Protein AF-A0AAX3BG93-F1 (afdb_monomer_lite)

Foldseek 3Di:
DDDDPQPLVVVLVVLVVVLVVLVVVCVVDPPSPSVLQVLCVLVNVLSVQVSPDPDLVSCLVCQLVNQLSVLSSVVSNVCSVVDPVCCVQQVLSNLVSNLRSLVRSCVSPVDVVSVVSSVVSVLVSVCSNDPPCDPVNSVVVVVVVVVVVVVCPVPDPDPPDDD

Radius of gyration: 22.27 Å; chains: 1; bounding box: 67×52×54 Å

Secondary structure (DSSP, 8-state):
--PPPPHHHHHHHHHHHHHHHHHHHHHHSTT--GGGGGGGGGHHHHHHHHHT--SHHHHHHHHHHHHHHHHHHHHHHHHHHH-GGGHHHHTTHHHHHHHHHHHHHHHHH--HHHHHHHHHHHHHHHHHHSTT--HHHHHHHHHHHHHHHHHHHHHS-------

pLDDT: mean 87.23, std 11.0, range [46.44, 98.19]

Sequence (163 aa):
MQTKPPFSVIVTGILLIGIGLAFLLETFIPGLKAFSLWPLFLLIPVILMLSEVKSRKDLSSKIFGITYLLYLVVFFIVLNTLGWHHMSTLWPHFILAASVGLFAEFVVTLEVSKLWEMATAVVIAAYFLVPGLSFRVLAGVLLIFWGIWLLIKTFLPSKKKNN

Structure (mmCIF, N/CA/C/O backbone):
data_AF-A0AAX3BG93-F1
#
_entry.id   AF-A0AAX3BG93-F1
#
loop_
_atom_site.group_PDB
_atom_site.id
_atom_site.type_symbol
_atom_site.label_atom_id
_atom_site.label_alt_id
_atom_site.label_comp_id
_atom_site.label_asym_id
_atom_site.label_entity_id
_atom_site.label_seq_id
_atom_site.pdbx_PDB_ins_code
_atom_site.Cartn_x
_atom_site.Cartn_y
_atom_site.Cartn_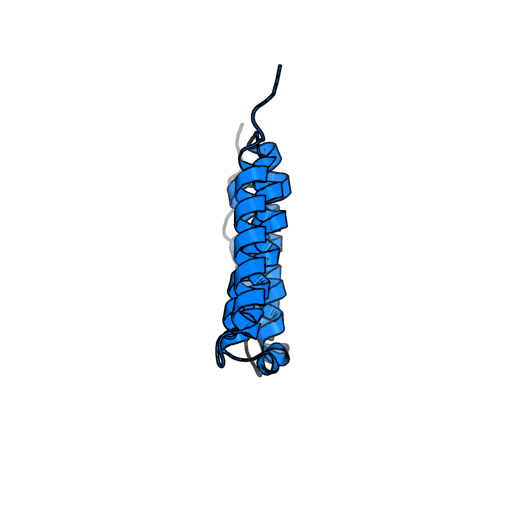z
_atom_site.occupancy
_atom_site.B_iso_or_equiv
_atom_site.auth_seq_id
_atom_site.auth_comp_id
_atom_site.auth_asym_id
_atom_site.auth_atom_id
_atom_site.pdbx_PDB_model_num
ATOM 1 N N . MET A 1 1 ? 5.363 26.506 31.863 1.00 49.06 1 MET A N 1
ATOM 2 C CA . MET A 1 1 ? 5.528 25.036 31.810 1.00 49.06 1 MET A CA 1
ATOM 3 C C . MET A 1 1 ? 5.881 24.651 30.382 1.00 49.06 1 MET A C 1
ATOM 5 O O . MET A 1 1 ? 5.035 24.808 29.514 1.00 49.06 1 MET A O 1
ATOM 9 N N . GLN A 1 2 ? 7.123 24.238 30.112 1.00 49.09 2 GLN A N 1
ATOM 10 C CA . GLN A 1 2 ? 7.502 23.706 28.798 1.00 49.09 2 GLN A CA 1
ATOM 11 C C . GLN A 1 2 ? 6.966 22.277 28.683 1.00 49.09 2 GLN A C 1
ATOM 13 O O . GLN A 1 2 ? 7.401 21.383 29.407 1.00 49.09 2 GLN A O 1
ATOM 18 N N . THR A 1 3 ? 5.984 22.068 27.813 1.00 69.12 3 THR A N 1
ATOM 19 C CA . THR A 1 3 ? 5.510 20.730 27.466 1.00 69.12 3 THR A CA 1
ATOM 20 C C . THR A 1 3 ? 6.556 20.069 26.570 1.00 69.12 3 THR A C 1
ATOM 22 O O . THR A 1 3 ? 7.037 20.670 25.610 1.00 69.12 3 THR A O 1
ATOM 25 N N . LYS A 1 4 ? 6.966 18.838 26.905 1.00 71.88 4 LYS A N 1
ATOM 26 C CA . LYS A 1 4 ? 7.877 18.065 26.049 1.00 71.88 4 LYS A CA 1
ATOM 27 C C . LYS A 1 4 ? 7.232 17.897 24.664 1.00 71.88 4 LYS A C 1
ATOM 29 O O . LYS A 1 4 ? 6.027 17.637 24.610 1.00 71.88 4 LYS A O 1
ATOM 34 N N . PRO A 1 5 ? 7.995 18.039 23.565 1.00 74.81 5 PRO A N 1
ATOM 35 C CA . PRO A 1 5 ? 7.446 17.864 22.229 1.00 74.81 5 PRO A CA 1
ATOM 36 C C . PRO A 1 5 ? 6.868 16.447 22.078 1.00 74.81 5 PRO A C 1
ATOM 38 O O . PRO A 1 5 ? 7.439 15.493 22.619 1.00 74.81 5 PRO A O 1
ATOM 41 N N . PRO A 1 6 ? 5.734 16.289 21.375 1.00 82.62 6 PRO A N 1
ATOM 42 C CA . PRO A 1 6 ? 5.115 14.985 21.186 1.00 82.62 6 PRO A CA 1
ATOM 43 C C . PRO A 1 6 ? 6.057 14.051 20.416 1.00 82.62 6 PRO A C 1
ATOM 45 O O . PRO A 1 6 ? 6.741 14.464 19.479 1.00 82.62 6 PRO A O 1
ATOM 48 N N . PHE A 1 7 ? 6.073 12.772 20.803 1.00 84.19 7 PHE A N 1
ATOM 49 C CA . PHE A 1 7 ? 6.968 11.755 20.237 1.00 84.19 7 PHE A CA 1
ATOM 50 C C . PHE A 1 7 ? 6.889 11.674 18.703 1.00 84.19 7 PHE A C 1
ATOM 52 O O . PHE A 1 7 ? 7.915 11.538 18.044 1.00 84.19 7 PHE A O 1
ATOM 59 N N . SER A 1 8 ? 5.702 11.846 18.117 1.00 80.50 8 SER A N 1
ATOM 60 C CA . SER A 1 8 ? 5.516 11.839 16.662 1.00 80.50 8 SER A CA 1
ATOM 61 C C . SER A 1 8 ? 6.234 12.974 15.940 1.00 80.50 8 SER A C 1
ATOM 63 O O . SER A 1 8 ? 6.726 12.761 14.836 1.00 80.50 8 SER A O 1
ATOM 65 N N . VAL A 1 9 ? 6.359 14.150 16.559 1.00 86.62 9 VAL A N 1
ATOM 66 C CA . VAL A 1 9 ? 7.117 15.277 15.995 1.00 86.62 9 VAL A CA 1
ATOM 67 C C . VAL A 1 9 ? 8.608 14.966 15.999 1.00 86.62 9 VAL A C 1
ATOM 69 O O . VAL A 1 9 ? 9.285 15.247 15.016 1.00 86.62 9 VAL A O 1
ATOM 72 N N . ILE A 1 10 ? 9.109 14.319 17.056 1.00 87.12 10 ILE A N 1
ATOM 73 C CA . ILE A 1 10 ? 10.506 13.872 17.123 1.00 87.12 10 ILE A CA 1
ATOM 74 C C . ILE A 1 10 ? 10.775 12.829 16.032 1.00 87.12 10 ILE A C 1
ATOM 76 O O . ILE A 1 10 ? 11.716 12.989 15.261 1.00 87.12 10 ILE A O 1
ATOM 80 N N . VAL A 1 11 ? 9.928 11.799 15.922 1.00 87.00 11 VAL A N 1
ATOM 81 C CA . VAL A 1 11 ? 10.070 10.749 14.900 1.00 87.00 11 VAL A CA 1
ATOM 82 C C . VAL A 1 11 ? 10.000 11.344 13.496 1.00 87.00 11 VAL A C 1
ATOM 84 O O . VAL A 1 11 ? 10.877 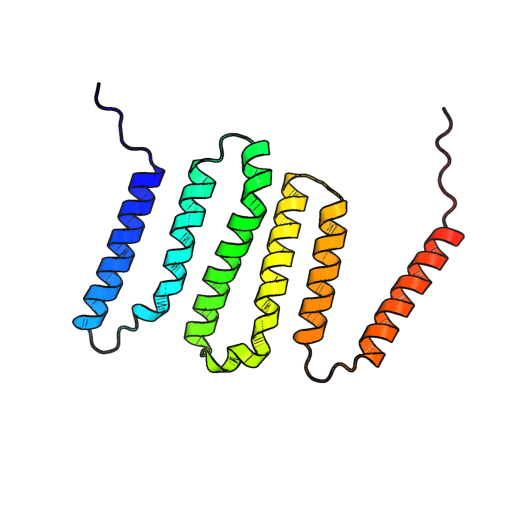11.071 12.685 1.00 87.00 11 VAL A O 1
ATOM 87 N N . THR A 1 12 ? 9.012 12.198 13.220 1.00 83.88 12 THR A N 1
ATOM 88 C CA . THR A 1 12 ? 8.864 12.864 11.916 1.00 83.88 12 THR A CA 1
ATOM 89 C C . THR A 1 12 ? 10.074 13.740 11.603 1.00 83.88 12 THR A C 1
ATOM 91 O O . THR A 1 12 ? 10.587 13.692 10.490 1.00 83.88 12 THR A O 1
ATOM 94 N N . GLY A 1 13 ? 10.574 14.495 12.587 1.00 86.25 13 GLY A N 1
ATOM 95 C CA . GLY A 1 13 ? 11.771 15.321 12.446 1.00 86.25 13 GLY A CA 1
ATOM 96 C C . GLY A 1 13 ? 13.014 14.497 12.112 1.00 86.25 13 GLY A C 1
ATOM 97 O O . GLY A 1 13 ? 13.721 14.823 11.165 1.00 86.25 13 GLY A O 1
ATOM 98 N N . ILE A 1 14 ? 13.246 13.391 12.826 1.00 88.25 14 ILE A N 1
ATOM 99 C CA . ILE A 1 14 ? 14.352 12.462 12.540 1.00 88.25 14 ILE A CA 1
ATOM 100 C C . ILE A 1 14 ? 14.224 11.884 11.127 1.00 88.25 14 ILE A C 1
ATOM 102 O O . ILE A 1 14 ? 15.212 11.822 10.400 1.00 88.25 14 ILE A O 1
ATOM 106 N N . LEU A 1 15 ? 13.015 11.491 10.721 1.00 85.62 15 LEU A N 1
ATOM 107 C CA . LEU A 1 15 ? 12.760 10.902 9.407 1.00 85.62 15 LEU A CA 1
ATOM 108 C C . LEU A 1 15 ? 13.015 11.913 8.279 1.00 85.62 15 LEU A C 1
ATOM 110 O O . LEU A 1 15 ? 13.692 11.592 7.306 1.00 85.62 15 LEU A O 1
ATOM 114 N N . LEU A 1 16 ? 12.551 13.155 8.449 1.00 87.81 16 LEU A N 1
ATOM 115 C CA . LEU A 1 16 ? 12.805 14.258 7.520 1.00 87.81 16 LEU A CA 1
ATOM 116 C C . LEU A 1 16 ? 14.296 14.580 7.403 1.00 87.81 16 LEU A C 1
ATOM 118 O O . LEU A 1 16 ? 14.799 14.722 6.290 1.00 87.81 16 LEU A O 1
ATOM 122 N N . ILE A 1 17 ? 15.005 14.655 8.533 1.00 90.31 17 ILE A N 1
ATOM 123 C CA . ILE A 1 17 ? 16.456 14.875 8.546 1.00 90.31 17 ILE A CA 1
ATOM 124 C C . ILE A 1 17 ? 17.164 13.725 7.826 1.00 90.31 17 ILE A C 1
ATOM 126 O O . ILE A 1 17 ? 17.999 13.976 6.964 1.00 90.31 17 ILE A O 1
ATOM 130 N N . G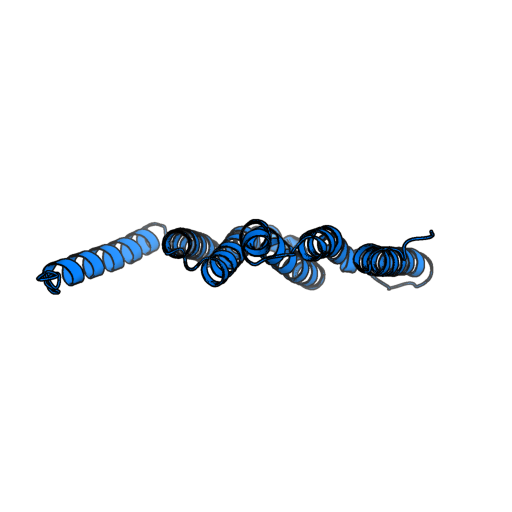LY A 1 18 ? 16.811 12.473 8.129 1.00 85.00 18 GLY A N 1
ATOM 131 C CA . GLY A 1 18 ? 17.412 11.295 7.505 1.00 85.00 18 GLY A CA 1
ATOM 132 C C . GLY A 1 18 ? 17.230 11.267 5.986 1.00 85.00 18 GLY A C 1
ATOM 133 O O . GLY A 1 18 ? 18.198 11.048 5.260 1.00 85.00 18 GLY A O 1
ATOM 134 N N . ILE A 1 19 ? 16.019 11.552 5.493 1.00 83.00 19 ILE A N 1
ATOM 135 C CA . ILE A 1 19 ? 15.753 11.608 4.049 1.00 83.00 19 ILE A CA 1
ATOM 136 C C . ILE A 1 19 ? 16.483 12.794 3.399 1.00 83.00 19 ILE A C 1
ATOM 138 O O . ILE A 1 19 ? 17.100 12.632 2.348 1.00 83.00 19 ILE A O 1
ATOM 142 N N . GLY A 1 20 ? 16.462 13.972 4.030 1.00 84.56 20 GLY A N 1
ATOM 143 C CA . GLY A 1 20 ? 17.167 15.153 3.526 1.00 84.56 20 GLY A CA 1
ATOM 144 C C . GLY A 1 20 ? 18.677 14.930 3.422 1.00 84.56 20 GLY A C 1
ATOM 145 O O . GLY A 1 20 ? 19.285 15.267 2.407 1.00 84.56 20 GLY A O 1
ATOM 146 N N . LEU A 1 21 ? 19.277 14.290 4.429 1.00 86.88 21 LEU A N 1
ATOM 147 C CA . LEU A 1 21 ? 20.684 13.892 4.399 1.00 86.88 21 LEU A CA 1
ATOM 148 C C . LEU A 1 21 ? 20.963 12.875 3.294 1.00 86.88 21 LEU A C 1
ATOM 150 O O . LEU A 1 21 ? 21.963 13.019 2.600 1.00 86.88 21 LEU A O 1
ATOM 154 N N . ALA A 1 22 ? 20.090 11.884 3.090 1.00 82.25 22 ALA A N 1
ATOM 155 C CA . ALA A 1 22 ? 20.259 10.914 2.011 1.00 82.25 22 ALA A CA 1
ATOM 156 C C . ALA A 1 22 ? 20.318 11.608 0.637 1.00 82.25 22 ALA A C 1
ATOM 158 O O . ALA A 1 22 ? 21.225 11.333 -0.145 1.00 82.25 22 ALA A O 1
ATOM 159 N N . PHE A 1 23 ? 19.414 12.556 0.372 1.00 83.88 23 PHE A N 1
ATOM 160 C CA . PHE A 1 23 ? 19.410 13.335 -0.874 1.00 83.88 23 PHE A CA 1
ATOM 161 C C . PHE A 1 23 ? 20.635 14.241 -1.023 1.00 83.88 23 PHE A C 1
ATOM 163 O O . PHE A 1 23 ? 21.191 14.354 -2.113 1.00 83.88 23 PHE A O 1
ATOM 170 N N . LEU A 1 24 ? 21.097 14.862 0.064 1.00 86.12 24 LEU A N 1
ATOM 171 C CA . LEU A 1 24 ? 22.335 15.641 0.032 1.00 86.12 24 LEU A CA 1
ATOM 172 C C . LEU A 1 24 ? 23.544 14.751 -0.276 1.00 86.12 24 LEU A C 1
ATOM 174 O O . LEU A 1 24 ? 24.361 15.109 -1.118 1.00 86.12 24 LEU A O 1
ATOM 178 N N . LEU A 1 25 ? 23.642 13.574 0.348 1.00 84.75 25 LEU A N 1
ATOM 179 C CA . LEU A 1 25 ? 24.746 12.632 0.142 1.00 84.75 25 LEU A CA 1
ATOM 180 C C . LEU A 1 25 ? 24.828 12.104 -1.295 1.00 84.75 25 LEU A C 1
ATOM 182 O O . LEU A 1 25 ? 25.934 11.862 -1.774 1.00 84.75 25 LEU A O 1
ATOM 186 N N . GLU A 1 26 ? 23.705 11.990 -2.009 1.00 82.50 26 GLU A N 1
ATOM 187 C CA . GLU A 1 26 ? 23.699 11.656 -3.444 1.00 82.50 26 GLU A CA 1
ATOM 188 C C . GLU A 1 26 ? 24.469 12.678 -4.286 1.00 82.50 26 GLU A C 1
ATOM 190 O O . GLU A 1 26 ? 25.109 12.309 -5.265 1.00 82.50 26 GLU A O 1
ATOM 195 N N . THR A 1 27 ? 24.501 13.946 -3.870 1.00 82.50 27 THR A N 1
ATOM 196 C CA . THR A 1 27 ? 25.267 14.986 -4.576 1.00 82.50 27 THR A CA 1
ATOM 197 C C . THR A 1 27 ? 26.779 14.776 -4.441 1.00 82.50 27 THR A C 1
ATOM 199 O O . THR A 1 27 ? 27.541 15.149 -5.330 1.00 82.50 27 THR A O 1
ATOM 202 N N . PHE A 1 28 ? 27.225 14.176 -3.335 1.00 85.69 28 PHE A N 1
ATOM 203 C CA . PHE A 1 28 ? 28.645 14.032 -3.001 1.00 85.69 28 PHE A CA 1
ATOM 204 C C . PHE A 1 28 ? 29.212 12.638 -3.295 1.00 85.69 28 PHE A C 1
ATOM 206 O O . PHE A 1 28 ? 30.428 12.499 -3.409 1.00 85.69 28 PHE A O 1
ATOM 213 N N . ILE A 1 29 ? 28.364 11.610 -3.411 1.00 83.25 29 ILE A N 1
ATOM 214 C CA . ILE A 1 29 ? 28.778 10.213 -3.591 1.00 83.25 29 ILE A CA 1
ATOM 215 C C . ILE A 1 29 ? 28.311 9.709 -4.966 1.00 83.25 29 ILE A C 1
ATOM 217 O O . ILE A 1 29 ? 27.139 9.353 -5.130 1.00 83.25 29 ILE A O 1
ATOM 221 N N . PRO A 1 30 ? 29.219 9.607 -5.956 1.00 76.06 30 PRO A N 1
ATOM 222 C CA . PRO A 1 30 ? 28.893 9.063 -7.269 1.00 76.06 30 PRO A CA 1
ATOM 223 C C . PRO A 1 30 ? 28.351 7.631 -7.156 1.00 76.06 30 PRO A C 1
ATOM 225 O O .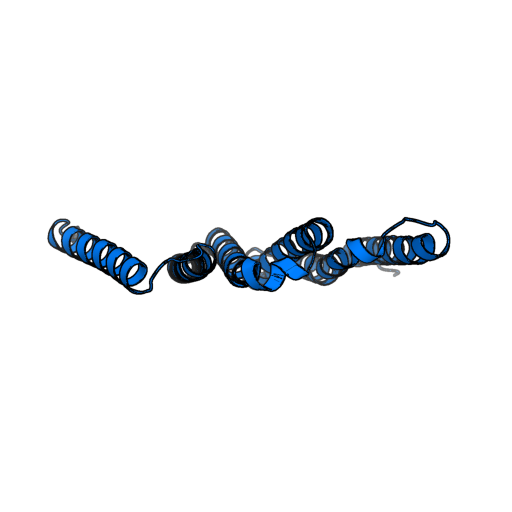 PRO A 1 30 ? 29.010 6.750 -6.605 1.00 76.06 30 PRO A O 1
ATOM 228 N N . GLY A 1 31 ? 27.148 7.391 -7.684 1.00 73.06 31 GLY A N 1
ATOM 229 C CA . GLY A 1 31 ? 26.494 6.075 -7.688 1.00 73.06 31 GLY A CA 1
ATOM 230 C C . GLY A 1 31 ? 25.490 5.834 -6.554 1.00 73.06 31 GLY A C 1
ATOM 231 O O . GLY A 1 31 ? 24.762 4.839 -6.598 1.00 73.06 31 GLY A O 1
ATOM 232 N N . LEU A 1 32 ? 25.385 6.741 -5.578 1.00 75.56 32 LEU A N 1
ATOM 233 C CA . LEU A 1 32 ? 24.354 6.678 -4.544 1.00 75.56 32 LEU A CA 1
ATOM 234 C C . LEU A 1 32 ? 23.007 7.137 -5.124 1.00 75.56 32 LEU A C 1
ATOM 236 O O . LEU A 1 32 ? 22.792 8.321 -5.326 1.00 75.56 32 LEU A O 1
ATOM 240 N N . LYS A 1 33 ? 22.075 6.213 -5.372 1.00 78.31 33 LYS A N 1
ATOM 241 C CA . LYS A 1 33 ? 20.727 6.540 -5.876 1.00 78.31 33 LYS A CA 1
ATOM 242 C C . LYS A 1 33 ? 19.783 6.912 -4.732 1.00 78.31 33 LYS A C 1
ATOM 244 O O . LYS A 1 33 ? 18.780 6.224 -4.533 1.00 78.31 33 LYS A O 1
ATOM 249 N N . ALA A 1 34 ? 20.095 7.931 -3.933 1.00 75.75 34 ALA A N 1
ATOM 250 C CA . ALA A 1 34 ? 19.251 8.279 -2.786 1.00 75.75 34 ALA A CA 1
ATOM 251 C C . ALA A 1 34 ? 17.829 8.666 -3.202 1.00 75.75 34 ALA A C 1
ATOM 253 O O . ALA A 1 34 ? 16.888 8.346 -2.478 1.00 75.75 34 ALA A O 1
ATOM 254 N N . PHE A 1 35 ? 17.643 9.220 -4.402 1.00 78.06 35 PHE A N 1
ATOM 255 C CA . PHE A 1 35 ? 16.329 9.461 -4.986 1.00 78.06 35 PHE A CA 1
ATOM 256 C C . PHE A 1 35 ? 15.452 8.199 -5.020 1.00 78.06 35 PHE A C 1
ATOM 258 O O . PHE A 1 35 ? 14.240 8.301 -4.878 1.00 78.06 35 PHE A O 1
ATOM 265 N N . SER A 1 36 ? 16.021 6.987 -5.088 1.00 83.62 36 SER A N 1
ATOM 266 C CA . SER A 1 36 ? 15.254 5.729 -4.996 1.00 83.62 36 SER A CA 1
ATOM 267 C C . SER A 1 36 ? 14.522 5.525 -3.657 1.00 83.62 36 SER A C 1
ATOM 26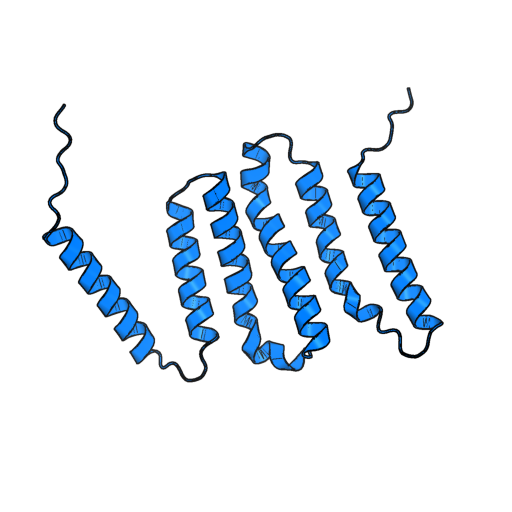9 O O . SER A 1 36 ? 13.636 4.676 -3.559 1.00 83.62 36 SER A O 1
ATOM 271 N N . LEU A 1 37 ? 14.844 6.318 -2.633 1.00 85.62 37 LEU A N 1
ATOM 272 C CA . LEU A 1 37 ? 14.203 6.292 -1.320 1.00 85.62 37 LEU A CA 1
ATOM 273 C C . LEU A 1 37 ? 13.074 7.320 -1.177 1.00 85.62 37 LEU A C 1
ATOM 275 O O . LEU A 1 37 ? 12.440 7.370 -0.124 1.00 85.62 37 LEU A O 1
ATOM 279 N N . TRP A 1 38 ? 12.758 8.097 -2.220 1.00 88.31 38 TRP A N 1
ATOM 280 C CA . TRP A 1 38 ? 11.649 9.056 -2.185 1.00 88.31 38 TRP A CA 1
ATOM 281 C C . TRP A 1 38 ? 10.306 8.461 -1.706 1.00 88.31 38 TRP A C 1
ATOM 283 O O . TRP A 1 38 ? 9.575 9.175 -1.019 1.00 88.31 38 TRP A O 1
ATOM 293 N N . PRO A 1 39 ? 9.946 7.179 -1.950 1.00 93.50 39 PRO A N 1
ATOM 294 C CA . PRO A 1 39 ? 8.675 6.649 -1.458 1.00 93.50 39 PRO A CA 1
ATOM 295 C C . PRO A 1 39 ? 8.537 6.693 0.065 1.00 93.50 39 PRO A C 1
ATOM 297 O O . PRO A 1 39 ? 7.418 6.723 0.570 1.00 93.50 39 PRO A O 1
ATOM 300 N N . LEU A 1 40 ? 9.650 6.766 0.806 1.00 91.38 40 LEU A N 1
ATOM 301 C CA . LEU A 1 40 ? 9.640 6.924 2.261 1.00 91.38 40 LEU A CA 1
ATOM 302 C C . LEU A 1 40 ? 8.957 8.223 2.715 1.00 91.38 40 LEU A C 1
ATOM 304 O O . LEU A 1 40 ? 8.474 8.275 3.843 1.00 91.38 40 LEU A O 1
ATOM 308 N N . PHE A 1 41 ? 8.822 9.240 1.854 1.00 89.69 41 PHE A N 1
ATOM 309 C CA . PHE A 1 41 ? 8.026 10.433 2.168 1.00 89.69 41 PHE A CA 1
ATOM 310 C C . PHE A 1 41 ? 6.563 10.104 2.481 1.00 89.69 41 PHE A C 1
ATOM 312 O O . PHE A 1 41 ? 5.941 10.788 3.292 1.00 89.69 41 PHE A O 1
ATOM 319 N N . LEU A 1 42 ? 6.018 9.027 1.908 1.00 93.44 42 LEU A N 1
ATOM 320 C CA . LEU A 1 42 ? 4.657 8.577 2.200 1.00 93.44 42 LEU A CA 1
ATOM 321 C C . LEU A 1 42 ? 4.504 8.056 3.641 1.00 93.44 42 LEU A C 1
ATOM 323 O O . LEU A 1 42 ? 3.381 7.964 4.131 1.00 93.44 42 LEU A O 1
ATOM 327 N N . LEU A 1 43 ? 5.601 7.776 4.360 1.00 93.19 43 LEU A N 1
ATOM 328 C CA . LEU A 1 43 ? 5.552 7.416 5.782 1.00 93.19 43 LEU A CA 1
ATOM 329 C C . LEU A 1 43 ? 5.222 8.605 6.687 1.00 93.19 43 LEU A C 1
ATOM 331 O O . LEU A 1 43 ? 4.723 8.399 7.790 1.00 93.19 43 LEU A O 1
ATOM 335 N N . ILE A 1 44 ? 5.457 9.841 6.240 1.00 90.81 44 ILE A N 1
ATOM 336 C CA . ILE A 1 44 ? 5.158 11.043 7.029 1.00 90.81 44 ILE A CA 1
ATOM 337 C C . ILE A 1 44 ? 3.664 11.098 7.399 1.00 90.81 44 ILE A C 1
ATOM 339 O O . ILE A 1 44 ? 3.357 11.080 8.593 1.00 90.81 44 ILE A O 1
ATOM 343 N N . PRO A 1 45 ? 2.712 11.096 6.441 1.00 93.25 45 PRO A N 1
ATOM 344 C CA . PRO A 1 45 ? 1.290 11.068 6.779 1.00 93.25 45 PRO A CA 1
ATOM 345 C C . PRO A 1 45 ? 0.881 9.805 7.552 1.00 93.25 45 PRO A C 1
ATOM 347 O O . PRO A 1 45 ? 0.006 9.894 8.409 1.00 93.25 45 PRO A O 1
ATOM 350 N N . VAL A 1 46 ? 1.536 8.656 7.331 1.00 95.56 46 VAL A N 1
ATOM 351 C CA . VAL A 1 46 ? 1.280 7.425 8.106 1.00 95.56 46 VAL A CA 1
ATOM 352 C C . VAL A 1 46 ? 1.597 7.622 9.590 1.00 95.56 46 VAL A C 1
ATOM 354 O O . VAL A 1 46 ? 0.779 7.288 10.447 1.00 95.56 46 VAL A O 1
ATOM 357 N N . ILE A 1 47 ? 2.761 8.193 9.908 1.00 93.69 47 ILE A N 1
ATOM 358 C CA . ILE A 1 47 ? 3.190 8.455 11.288 1.00 93.69 47 ILE A CA 1
ATOM 359 C C . ILE A 1 47 ? 2.274 9.483 11.950 1.00 93.69 47 ILE A C 1
ATOM 361 O O . ILE A 1 47 ? 1.894 9.302 13.108 1.00 93.69 47 ILE A O 1
ATOM 365 N N . LEU A 1 48 ? 1.879 10.530 11.220 1.00 91.94 48 LEU A N 1
ATOM 366 C CA . LEU A 1 48 ? 0.931 11.526 11.720 1.00 91.94 48 LEU A CA 1
ATOM 367 C C . LEU A 1 48 ? -0.424 10.884 12.045 1.00 91.94 48 LEU A C 1
ATOM 369 O O . LEU A 1 48 ? -0.894 11.014 13.175 1.00 91.94 48 LEU A O 1
ATOM 373 N N . MET A 1 49 ? -0.994 10.110 11.116 1.00 94.06 49 MET A N 1
ATOM 374 C CA . MET A 1 49 ? -2.250 9.384 11.329 1.00 94.06 49 MET A CA 1
ATOM 375 C C . MET A 1 49 ? -2.176 8.456 12.544 1.00 94.06 49 MET A C 1
ATOM 377 O O . MET A 1 49 ? -3.071 8.501 13.387 1.00 94.06 49 MET A O 1
ATOM 381 N N . LEU A 1 50 ? -1.109 7.656 12.663 1.00 93.06 50 LEU A N 1
ATOM 382 C CA . LEU A 1 50 ? -0.893 6.752 13.797 1.00 93.06 50 LEU A CA 1
ATOM 383 C C . LEU A 1 50 ? -0.750 7.505 15.123 1.00 93.06 50 LEU A C 1
ATOM 385 O O . LEU A 1 50 ? -1.265 7.051 16.140 1.00 93.06 50 LEU A O 1
ATOM 389 N N . SER A 1 51 ? -0.099 8.670 15.122 1.00 91.25 51 SER A N 1
ATOM 390 C CA . SER A 1 51 ? 0.096 9.468 16.339 1.00 91.25 51 SER A CA 1
ATOM 391 C C . SER A 1 51 ? -1.195 10.043 16.918 1.00 91.25 51 SER A C 1
ATOM 393 O O . SER A 1 51 ? -1.280 10.320 18.114 1.00 91.25 51 SER A O 1
ATOM 395 N N . GLU A 1 52 ? -2.213 10.200 16.078 1.00 90.44 52 GLU A N 1
ATOM 396 C CA . GLU A 1 52 ? -3.534 10.662 16.482 1.00 90.44 52 GLU A CA 1
ATOM 397 C C . GLU A 1 52 ? -4.464 9.520 16.921 1.00 90.44 52 GLU A C 1
ATOM 399 O O . GLU A 1 52 ? -5.588 9.785 17.352 1.00 90.44 52 GLU A O 1
ATOM 404 N N . VAL A 1 53 ? -4.049 8.256 16.789 1.00 93.50 53 VAL A N 1
ATOM 405 C CA . VAL A 1 53 ? -4.856 7.110 17.219 1.00 93.50 53 VAL A CA 1
ATOM 406 C C . VAL A 1 53 ? -4.814 7.017 18.741 1.00 93.50 53 VAL A C 1
ATOM 408 O O . VAL A 1 53 ? -3.803 6.641 19.328 1.00 93.50 53 VAL A O 1
ATOM 411 N N . LYS A 1 54 ? -5.936 7.342 19.391 1.00 93.56 54 LYS A N 1
ATOM 412 C CA . LYS A 1 54 ? -6.097 7.219 20.851 1.00 93.56 54 LYS A CA 1
ATOM 413 C C . LYS A 1 54 ? -7.056 6.102 21.241 1.00 93.56 54 LYS A C 1
ATOM 415 O O . LYS A 1 54 ? -7.040 5.638 22.377 1.00 93.56 54 LYS A O 1
ATOM 420 N N . SER A 1 55 ? -7.892 5.668 20.307 1.00 92.75 55 SER A N 1
ATOM 421 C CA . SER A 1 55 ? -8.895 4.634 20.513 1.00 92.75 55 SER A CA 1
ATOM 422 C C . SER A 1 55 ? -9.031 3.734 19.286 1.00 92.75 55 SER A C 1
ATOM 424 O O . SER A 1 55 ? -8.629 4.087 18.176 1.00 92.75 55 SER A O 1
ATOM 426 N N . ARG A 1 56 ? -9.678 2.577 19.465 1.00 87.56 56 ARG A N 1
ATOM 427 C CA . ARG A 1 56 ? -10.021 1.672 18.355 1.00 87.56 56 ARG A CA 1
ATOM 428 C C . ARG A 1 56 ? -10.901 2.352 17.298 1.00 87.56 56 ARG A C 1
ATOM 430 O O . ARG A 1 56 ? -10.770 2.043 16.121 1.00 87.56 56 ARG A O 1
ATOM 437 N N . LYS A 1 57 ? -11.759 3.292 17.710 1.00 89.94 57 LYS A N 1
ATOM 438 C CA . LYS A 1 57 ? -12.619 4.072 16.807 1.00 89.94 57 LYS A CA 1
ATOM 439 C C . LYS A 1 57 ? -11.814 5.051 15.944 1.00 89.94 57 LYS A C 1
ATOM 441 O O . LYS A 1 57 ? -12.134 5.252 14.777 1.00 89.94 57 LYS A O 1
ATOM 446 N N . ASP A 1 58 ? -10.750 5.630 16.497 1.00 91.50 58 ASP A N 1
ATOM 447 C CA . ASP A 1 58 ? -9.834 6.477 15.723 1.00 91.50 58 ASP A CA 1
ATOM 448 C C . ASP A 1 58 ? -8.997 5.635 14.758 1.00 91.50 58 ASP A C 1
ATOM 450 O O . ASP A 1 58 ? -8.717 6.058 13.640 1.00 91.50 58 ASP A O 1
ATOM 454 N N . LEU A 1 59 ? -8.617 4.423 15.178 1.00 93.50 59 LEU A N 1
ATOM 455 C CA . LEU A 1 59 ? -7.904 3.487 14.317 1.00 93.50 59 LEU A CA 1
ATOM 456 C C . LEU A 1 59 ? -8.772 3.061 13.130 1.00 93.50 59 LEU A C 1
ATOM 458 O O . LEU A 1 59 ? -8.282 3.070 12.007 1.00 93.50 59 LEU A O 1
ATOM 462 N N . SER A 1 60 ? -10.052 2.735 13.345 1.00 90.56 60 SER A N 1
ATOM 463 C CA . SER A 1 60 ? -10.935 2.275 12.264 1.00 90.56 60 SER A CA 1
ATOM 464 C C . SER A 1 60 ? -11.093 3.294 11.139 1.00 90.56 60 SER A C 1
ATOM 466 O O . SER A 1 60 ? -11.146 2.901 9.982 1.00 90.56 60 SER A O 1
ATOM 468 N N . SER A 1 61 ? -11.113 4.596 11.443 1.00 92.69 61 SER A N 1
ATOM 469 C CA . SER A 1 61 ? -11.249 5.631 10.407 1.00 92.69 61 SER A CA 1
ATOM 470 C C . SER A 1 61 ? -9.953 5.905 9.636 1.00 92.69 61 SER A C 1
ATOM 472 O O . SER A 1 61 ? -9.994 6.484 8.553 1.00 92.69 61 SER A O 1
ATOM 474 N N . LYS A 1 62 ? -8.797 5.499 10.176 1.00 96.44 62 LYS A N 1
ATOM 475 C CA . LYS A 1 62 ? -7.467 5.802 9.619 1.00 96.44 62 LYS A CA 1
ATOM 476 C C . LYS A 1 62 ? -6.755 4.587 9.042 1.00 96.44 62 LYS A C 1
ATOM 478 O O . LYS A 1 62 ? -5.874 4.751 8.200 1.00 96.44 62 LYS A O 1
ATOM 483 N N . ILE A 1 63 ? -7.123 3.377 9.468 1.00 96.94 63 ILE A N 1
ATOM 484 C CA . ILE A 1 63 ? -6.408 2.147 9.118 1.00 96.94 63 ILE A CA 1
ATOM 485 C C . ILE A 1 63 ? -6.387 1.905 7.610 1.00 96.94 63 ILE A C 1
ATOM 487 O O . ILE A 1 63 ? -5.347 1.510 7.091 1.00 96.94 63 ILE A O 1
ATOM 491 N N . PHE A 1 64 ? -7.466 2.230 6.888 1.00 96.94 64 PHE A N 1
ATOM 492 C CA . PHE A 1 64 ? -7.483 2.145 5.428 1.00 96.94 64 PHE A CA 1
ATOM 493 C C . PHE A 1 64 ? -6.343 2.975 4.815 1.00 96.94 64 PHE A C 1
ATOM 495 O O . PHE A 1 64 ? -5.503 2.438 4.096 1.00 96.94 64 PHE A O 1
ATOM 502 N N . GLY A 1 65 ? -6.268 4.266 5.161 1.00 96.75 65 GLY A N 1
ATOM 503 C CA . GLY A 1 65 ? -5.250 5.184 4.643 1.00 96.75 65 GLY A CA 1
ATOM 504 C C . GLY A 1 65 ? -3.830 4.795 5.056 1.00 96.75 65 GLY A C 1
ATOM 505 O O . GLY A 1 65 ? -2.930 4.794 4.219 1.00 96.75 65 GLY A O 1
ATOM 506 N N . ILE A 1 66 ? -3.643 4.390 6.317 1.00 97.56 66 ILE A N 1
ATOM 507 C CA . ILE A 1 66 ? -2.359 3.895 6.835 1.00 97.56 66 ILE A CA 1
ATOM 508 C C . ILE A 1 66 ? -1.879 2.698 6.009 1.00 97.56 66 ILE A C 1
ATOM 510 O O . ILE A 1 66 ? -0.753 2.692 5.515 1.00 97.56 66 ILE A O 1
ATOM 514 N N . THR A 1 67 ? -2.736 1.695 5.830 1.00 97.69 67 THR A N 1
ATOM 515 C CA . THR A 1 67 ? -2.348 0.442 5.173 1.00 97.69 67 THR A CA 1
ATOM 516 C C . THR A 1 67 ? -2.154 0.636 3.669 1.00 97.69 67 THR A C 1
ATOM 518 O O . THR A 1 67 ? -1.212 0.092 3.098 1.00 97.69 67 THR A O 1
ATOM 521 N N . TYR A 1 68 ? -2.987 1.470 3.039 1.00 97.88 68 TYR A N 1
ATOM 522 C CA . TYR A 1 68 ? -2.848 1.852 1.636 1.00 97.88 68 TYR A CA 1
ATOM 523 C C . TYR A 1 68 ? -1.499 2.532 1.368 1.00 97.88 68 TYR A C 1
ATOM 525 O O . TYR A 1 68 ? -0.759 2.120 0.476 1.00 97.88 68 TYR A O 1
ATOM 533 N N . LEU A 1 69 ? -1.134 3.537 2.172 1.00 97.94 69 LEU A N 1
ATOM 534 C CA . LEU A 1 69 ? 0.138 4.246 2.021 1.00 97.94 69 LEU A CA 1
ATOM 535 C C . LEU A 1 69 ? 1.338 3.338 2.292 1.00 97.94 69 LEU A C 1
ATOM 537 O O . LEU A 1 69 ? 2.304 3.383 1.536 1.00 97.94 69 LEU A O 1
ATOM 541 N N . LEU A 1 70 ? 1.273 2.478 3.314 1.00 98.06 70 LEU A N 1
ATOM 542 C CA . LEU A 1 70 ? 2.326 1.495 3.582 1.00 98.06 70 LEU A CA 1
ATOM 543 C C . LEU A 1 70 ? 2.528 0.538 2.405 1.00 98.06 70 LEU A C 1
ATOM 545 O O . LEU A 1 70 ? 3.667 0.268 2.023 1.00 98.06 70 LEU A O 1
ATOM 549 N N . TYR A 1 71 ? 1.440 0.069 1.791 1.00 98.19 71 TYR A N 1
ATOM 550 C CA . TYR A 1 71 ? 1.523 -0.746 0.585 1.00 98.19 71 TYR A CA 1
ATOM 551 C C . TYR A 1 71 ? 2.221 0.017 -0.549 1.00 98.19 71 TYR A C 1
ATOM 553 O O . TYR A 1 71 ? 3.125 -0.525 -1.182 1.00 98.19 71 TYR A O 1
ATOM 561 N N . LEU A 1 72 ? 1.851 1.283 -0.786 1.00 97.50 72 LEU A N 1
ATOM 562 C CA . LEU A 1 72 ? 2.473 2.105 -1.829 1.00 97.50 72 LEU A CA 1
ATOM 563 C C . LEU A 1 72 ? 3.959 2.366 -1.585 1.00 97.50 72 LEU A C 1
ATOM 565 O O . LEU A 1 72 ? 4.725 2.341 -2.542 1.00 97.50 72 LEU A O 1
ATOM 569 N N . VAL A 1 73 ? 4.381 2.570 -0.333 1.00 96.81 73 VAL A N 1
ATOM 570 C CA . VAL A 1 73 ? 5.806 2.697 0.019 1.00 96.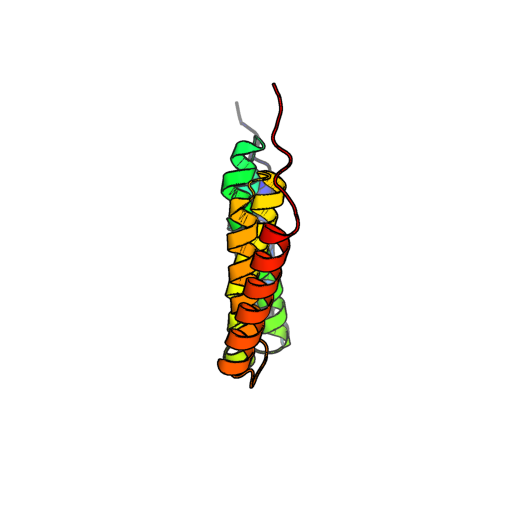81 73 VAL A CA 1
ATOM 571 C C . VAL A 1 73 ? 6.569 1.473 -0.476 1.00 96.81 73 VAL A C 1
ATOM 573 O O . VAL A 1 73 ? 7.540 1.608 -1.217 1.00 96.81 73 VAL A O 1
ATOM 576 N N . VAL A 1 74 ? 6.104 0.276 -0.108 1.00 96.94 74 VAL A N 1
ATOM 577 C CA . VAL A 1 74 ? 6.747 -0.983 -0.506 1.00 96.94 74 VAL A CA 1
ATOM 578 C C . VAL A 1 74 ? 6.708 -1.151 -2.023 1.00 96.94 74 VAL A C 1
ATOM 580 O O . VAL A 1 74 ? 7.730 -1.440 -2.640 1.00 96.94 74 VAL A O 1
ATOM 583 N N . PHE A 1 75 ? 5.552 -0.916 -2.641 1.00 97.06 75 PHE A N 1
ATOM 584 C CA . PHE A 1 75 ? 5.372 -1.066 -4.081 1.00 97.06 75 PHE A CA 1
ATOM 585 C C . PHE A 1 75 ? 6.266 -0.117 -4.890 1.00 97.06 75 PHE A C 1
ATOM 587 O O . PHE A 1 75 ? 6.887 -0.535 -5.864 1.00 97.06 75 PHE A O 1
ATOM 594 N N . PHE A 1 76 ? 6.400 1.144 -4.479 1.00 96.31 76 PHE A N 1
ATOM 595 C CA . PHE A 1 76 ? 7.254 2.110 -5.169 1.00 96.31 76 PHE A CA 1
ATOM 596 C C . PHE A 1 76 ? 8.743 1.841 -4.946 1.00 96.31 76 PHE A C 1
ATOM 598 O O . PHE A 1 76 ? 9.534 2.053 -5.862 1.00 96.31 76 PHE A O 1
ATOM 605 N N . ILE A 1 77 ? 9.136 1.318 -3.779 1.00 94.12 77 ILE A N 1
ATOM 606 C CA . ILE A 1 77 ? 10.504 0.821 -3.567 1.00 94.12 77 ILE A CA 1
ATOM 607 C C . ILE A 1 77 ? 10.801 -0.327 -4.542 1.00 94.12 77 ILE A C 1
ATOM 609 O O . ILE A 1 77 ? 11.849 -0.327 -5.185 1.00 94.12 77 ILE A O 1
ATOM 613 N N . VAL A 1 78 ? 9.861 -1.260 -4.718 1.00 94.19 78 VAL A N 1
ATOM 614 C CA . VAL A 1 78 ? 9.975 -2.346 -5.706 1.00 94.19 78 VAL A CA 1
ATOM 615 C C . VAL A 1 78 ? 10.001 -1.806 -7.144 1.00 94.19 78 VAL A C 1
ATOM 617 O O . VAL A 1 78 ? 10.778 -2.279 -7.965 1.00 94.19 78 VAL A O 1
ATOM 620 N N . LEU A 1 79 ? 9.224 -0.773 -7.481 1.00 94.06 79 LEU A N 1
ATOM 621 C CA . LEU A 1 79 ? 9.295 -0.141 -8.807 1.00 94.06 79 LEU A CA 1
ATOM 622 C C . LEU A 1 79 ? 10.610 0.604 -9.051 1.00 94.06 79 LEU A C 1
ATOM 624 O O . LEU A 1 79 ? 11.077 0.646 -10.187 1.00 94.06 79 LEU A O 1
ATOM 628 N N . ASN A 1 80 ? 11.240 1.156 -8.015 1.00 92.69 80 ASN A N 1
ATOM 629 C CA . ASN A 1 80 ? 12.564 1.761 -8.142 1.00 92.69 80 ASN A CA 1
ATOM 630 C C . ASN A 1 80 ? 13.655 0.718 -8.446 1.00 92.69 80 ASN A C 1
ATOM 632 O O . ASN A 1 80 ? 14.666 1.076 -9.051 1.00 92.69 80 ASN A O 1
ATOM 636 N N . THR A 1 81 ? 13.456 -0.556 -8.078 1.00 89.62 81 THR A N 1
ATOM 637 C CA . THR A 1 81 ? 14.384 -1.651 -8.413 1.00 89.62 81 THR A CA 1
ATOM 638 C C . THR A 1 81 ? 14.051 -2.331 -9.741 1.00 89.62 81 THR A C 1
ATOM 640 O O . THR A 1 81 ? 14.962 -2.585 -10.525 1.00 89.62 81 THR A O 1
ATOM 643 N N . LEU A 1 82 ? 12.772 -2.587 -10.032 1.00 91.75 82 LEU A N 1
ATOM 644 C CA . LEU A 1 82 ? 12.324 -3.203 -11.291 1.00 91.75 82 LEU A CA 1
ATOM 645 C C . LEU A 1 82 ? 12.341 -2.222 -12.475 1.00 91.75 82 LEU A C 1
ATOM 647 O O . LEU A 1 82 ? 12.536 -2.617 -13.620 1.00 91.75 82 LEU A O 1
ATOM 651 N N . GLY A 1 83 ? 12.154 -0.932 -12.205 1.00 91.62 83 GLY A N 1
ATOM 652 C CA . GLY A 1 83 ? 12.058 0.129 -13.196 1.00 91.62 83 GLY A CA 1
ATOM 653 C C . GLY A 1 83 ? 10.614 0.553 -13.481 1.00 91.62 83 GLY A C 1
ATOM 654 O O . GLY A 1 83 ? 9.714 -0.258 -13.700 1.00 91.62 83 GLY A O 1
ATOM 655 N N . TRP A 1 84 ? 10.414 1.868 -13.575 1.00 93.38 84 TRP A N 1
ATOM 656 C CA . TRP A 1 84 ? 9.107 2.509 -13.773 1.00 93.38 84 TRP A CA 1
ATOM 657 C C . TRP A 1 84 ? 8.408 2.164 -15.095 1.00 93.38 84 TRP A C 1
ATOM 659 O O . TRP A 1 84 ? 7.201 2.344 -15.218 1.00 93.38 84 TRP A O 1
ATOM 669 N N . HIS A 1 85 ? 9.124 1.627 -16.081 1.00 93.00 85 HIS A N 1
ATOM 670 C CA . HIS A 1 85 ? 8.534 1.201 -17.351 1.00 93.00 85 HIS A CA 1
ATOM 671 C C . HIS A 1 85 ? 7.549 0.023 -17.194 1.00 93.00 85 HIS A C 1
ATOM 673 O O . HIS A 1 85 ? 6.617 -0.099 -17.987 1.00 93.00 85 HIS A O 1
ATOM 679 N N . HIS A 1 86 ? 7.679 -0.792 -16.137 1.00 92.81 86 HIS A N 1
ATOM 680 C CA . HIS A 1 86 ? 6.719 -1.854 -15.808 1.00 92.81 86 HIS A CA 1
ATOM 681 C C . HIS A 1 86 ? 5.380 -1.332 -15.271 1.00 92.81 86 HIS A C 1
ATOM 683 O O . HIS A 1 86 ? 4.431 -2.103 -15.111 1.00 92.81 86 HIS A O 1
ATOM 689 N N . MET A 1 87 ? 5.267 -0.027 -15.011 1.00 93.88 87 MET A N 1
ATOM 690 C CA . MET A 1 87 ? 4.069 0.570 -14.434 1.00 93.88 87 MET A CA 1
ATOM 691 C C . MET A 1 87 ? 2.819 0.367 -15.298 1.00 93.88 87 MET A C 1
ATOM 693 O O . MET A 1 87 ? 1.724 0.189 -14.771 1.00 93.88 87 MET A O 1
ATOM 697 N N . SER A 1 88 ? 2.988 0.299 -16.620 1.00 90.50 88 SER A N 1
ATOM 698 C CA . SER A 1 88 ? 1.910 0.002 -17.574 1.00 90.50 88 SER A CA 1
ATOM 699 C C . SER A 1 88 ? 1.233 -1.351 -17.331 1.00 90.50 88 SER A C 1
ATOM 701 O O . SER A 1 88 ? 0.070 -1.521 -17.681 1.00 90.50 88 SER A O 1
ATOM 703 N N . THR A 1 89 ? 1.942 -2.304 -16.722 1.00 91.44 89 THR A N 1
ATOM 704 C CA . THR A 1 89 ? 1.432 -3.647 -16.401 1.00 91.44 89 THR A CA 1
ATOM 705 C C . THR A 1 89 ? 1.125 -3.788 -14.909 1.00 91.44 89 THR A C 1
ATOM 707 O O . THR A 1 89 ? 0.194 -4.490 -14.530 1.00 91.44 89 THR A O 1
ATOM 710 N N . LEU A 1 90 ? 1.881 -3.102 -14.047 1.00 94.69 90 LEU A N 1
ATOM 711 C CA . LEU A 1 90 ? 1.762 -3.222 -12.593 1.00 94.69 90 LEU A CA 1
ATOM 712 C C . LEU A 1 90 ? 0.761 -2.250 -11.958 1.00 94.69 90 LEU A C 1
ATOM 714 O O . LEU A 1 90 ? 0.464 -2.414 -10.777 1.00 94.69 90 LEU A O 1
ATOM 718 N N . TRP A 1 91 ? 0.178 -1.304 -12.701 1.00 94.56 91 TRP A N 1
ATOM 719 C CA . TRP A 1 91 ? -0.841 -0.379 -12.181 1.00 94.56 91 TRP A CA 1
ATOM 720 C C . TRP A 1 91 ? -1.994 -1.029 -11.381 1.00 94.56 91 TRP A C 1
ATOM 722 O O . TRP A 1 91 ? -2.465 -0.378 -10.443 1.00 94.56 91 TRP A O 1
ATOM 732 N N . PRO A 1 92 ? -2.446 -2.284 -11.627 1.00 96.19 92 PRO A N 1
ATOM 733 C CA . PRO A 1 92 ? -3.517 -2.870 -10.818 1.00 96.19 92 PRO A CA 1
ATOM 734 C C . PRO A 1 92 ? -3.121 -3.085 -9.350 1.00 96.19 92 PRO A C 1
ATOM 736 O O . PRO A 1 92 ? -3.990 -3.287 -8.503 1.00 96.19 92 PRO A O 1
ATOM 739 N N . HIS A 1 93 ? -1.831 -2.977 -9.011 1.00 96.75 93 HIS A N 1
ATOM 740 C CA . HIS A 1 93 ? -1.364 -2.948 -7.625 1.00 96.75 93 HIS A CA 1
ATOM 741 C C . HIS A 1 93 ? -1.956 -1.775 -6.828 1.00 96.75 93 HIS A C 1
ATOM 743 O O . HIS A 1 93 ? -2.078 -1.889 -5.615 1.00 96.75 93 HIS A O 1
ATOM 749 N N . PHE A 1 94 ? -2.409 -0.688 -7.466 1.00 96.88 94 PHE A N 1
ATOM 750 C CA . PHE A 1 94 ? -3.182 0.356 -6.778 1.00 96.88 94 PHE A CA 1
ATOM 751 C C . PHE A 1 94 ? -4.536 -0.153 -6.270 1.00 96.88 94 PHE A C 1
ATOM 753 O O . PHE A 1 94 ? -4.967 0.193 -5.171 1.00 96.88 94 PHE A O 1
ATOM 760 N N . ILE A 1 95 ? -5.197 -1.019 -7.044 1.00 97.25 95 ILE A N 1
ATOM 761 C CA . ILE A 1 95 ? -6.454 -1.656 -6.640 1.00 97.25 95 ILE A CA 1
ATOM 762 C C . ILE A 1 95 ? -6.177 -2.704 -5.551 1.00 97.25 95 ILE A C 1
ATOM 764 O O . ILE A 1 95 ? -6.935 -2.809 -4.583 1.00 97.25 95 ILE A O 1
ATOM 768 N N . LEU A 1 96 ? -5.057 -3.436 -5.641 1.00 97.25 96 LEU A N 1
ATOM 769 C CA . LEU A 1 96 ? -4.618 -4.315 -4.549 1.00 97.25 96 LEU A CA 1
ATOM 770 C C . LEU A 1 96 ? -4.316 -3.534 -3.269 1.00 97.25 96 LEU A C 1
ATOM 772 O O . LEU A 1 96 ? -4.737 -3.967 -2.202 1.00 97.25 96 LEU A O 1
ATOM 776 N N . ALA A 1 97 ? -3.660 -2.375 -3.353 1.00 97.56 97 ALA A N 1
ATOM 777 C CA . ALA A 1 97 ? -3.406 -1.515 -2.200 1.00 97.56 97 ALA A CA 1
ATOM 778 C C . ALA A 1 97 ? -4.718 -1.132 -1.497 1.00 97.56 97 ALA A C 1
ATOM 780 O O . ALA A 1 97 ? -4.823 -1.235 -0.274 1.00 97.56 97 ALA A O 1
ATOM 781 N N . ALA A 1 98 ? -5.748 -0.762 -2.269 1.00 97.38 98 ALA A N 1
ATOM 782 C CA . ALA A 1 98 ? -7.084 -0.491 -1.738 1.00 97.38 98 ALA A CA 1
ATOM 783 C C . ALA A 1 98 ? -7.715 -1.742 -1.107 1.00 97.38 98 ALA A C 1
ATOM 785 O O . ALA A 1 98 ? -8.279 -1.663 -0.020 1.00 97.38 98 ALA A O 1
ATOM 786 N N . SER A 1 99 ? -7.558 -2.908 -1.738 1.00 97.38 99 SER A N 1
ATOM 787 C CA . SER A 1 99 ? -8.044 -4.188 -1.205 1.00 97.38 99 SER A CA 1
ATOM 788 C C . SER A 1 99 ? -7.417 -4.517 0.153 1.00 97.38 99 SER A C 1
ATOM 790 O O . SER A 1 99 ? -8.119 -4.890 1.088 1.00 97.38 99 SER A O 1
ATOM 792 N N . VAL A 1 100 ? -6.102 -4.331 0.293 1.00 97.56 100 VAL A N 1
ATOM 793 C CA . VAL A 1 100 ? -5.380 -4.531 1.558 1.00 97.56 100 VAL A CA 1
ATOM 794 C C . VAL A 1 100 ? -5.843 -3.520 2.614 1.00 97.56 100 VAL A C 1
ATOM 796 O O . VAL A 1 100 ? -6.030 -3.890 3.772 1.00 97.56 100 VAL A O 1
ATOM 799 N N . GLY A 1 101 ? -6.098 -2.268 2.220 1.00 97.06 101 GLY A N 1
ATOM 800 C CA . GLY A 1 101 ? -6.699 -1.255 3.091 1.00 97.06 101 GLY A CA 1
ATOM 801 C C . GLY A 1 101 ? -8.080 -1.657 3.617 1.00 97.06 101 GLY A C 1
ATOM 802 O O . GLY A 1 101 ? -8.326 -1.555 4.817 1.00 97.06 101 GLY A O 1
ATOM 803 N N . LEU A 1 102 ? -8.957 -2.164 2.744 1.00 96.88 102 LEU A N 1
ATOM 804 C CA . LEU A 1 102 ? -10.293 -2.653 3.111 1.00 96.88 102 LEU A CA 1
ATOM 805 C C . LEU A 1 102 ? -10.225 -3.888 4.013 1.00 96.88 102 LEU A C 1
ATOM 807 O O . LEU A 1 102 ? -11.006 -4.010 4.954 1.00 96.88 102 LEU A O 1
ATOM 811 N N . PHE A 1 103 ? -9.267 -4.785 3.767 1.00 97.25 103 PHE A N 1
ATOM 812 C CA . PHE A 1 103 ? -9.023 -5.928 4.641 1.00 97.25 103 PHE A CA 1
ATOM 813 C C . PHE A 1 103 ? -8.592 -5.485 6.044 1.00 97.25 103 PHE A C 1
ATOM 815 O O . PHE A 1 103 ? -9.112 -5.983 7.041 1.00 97.25 103 PHE A O 1
ATOM 822 N N . ALA A 1 104 ? -7.677 -4.518 6.137 1.00 96.69 104 ALA A N 1
ATOM 823 C CA . ALA A 1 104 ? -7.245 -3.977 7.420 1.00 96.69 104 ALA A CA 1
ATOM 824 C C . ALA A 1 104 ? -8.396 -3.272 8.156 1.00 96.69 104 ALA A C 1
ATOM 826 O O . ALA A 1 104 ? -8.551 -3.441 9.366 1.00 96.69 104 ALA A O 1
ATOM 827 N N . GLU A 1 105 ? -9.248 -2.542 7.431 1.00 95.19 105 GLU A N 1
ATOM 828 C CA . GLU A 1 105 ? -10.468 -1.952 7.986 1.00 95.19 105 GLU A CA 1
ATOM 829 C C . GLU A 1 105 ? -11.421 -3.030 8.515 1.00 95.19 105 GLU A C 1
ATOM 831 O O . GLU A 1 105 ? -11.841 -2.936 9.665 1.00 95.19 105 GLU A O 1
ATOM 836 N N . PHE A 1 106 ? -11.667 -4.103 7.753 1.00 95.38 106 PHE A N 1
ATOM 837 C CA . PHE A 1 106 ? -12.455 -5.254 8.205 1.00 95.38 106 PHE A CA 1
ATOM 838 C C . PHE A 1 106 ? -11.905 -5.867 9.498 1.00 95.38 106 PHE A C 1
ATOM 840 O O . PHE A 1 106 ? -12.671 -6.138 10.416 1.00 95.38 106 PHE A O 1
ATOM 847 N N . VAL A 1 107 ? -10.592 -6.070 9.614 1.00 95.88 107 VAL A N 1
ATOM 848 C CA . VAL A 1 107 ? -9.991 -6.639 10.834 1.00 95.88 107 VAL A CA 1
ATOM 849 C C . VAL A 1 107 ? -10.236 -5.734 12.048 1.00 95.88 107 VAL A C 1
ATOM 851 O O . VAL A 1 107 ? -10.454 -6.218 13.162 1.00 95.88 107 VAL A O 1
ATOM 854 N N . VAL A 1 108 ? -10.245 -4.412 11.850 1.00 94.75 108 VAL A N 1
ATOM 855 C CA . VAL A 1 108 ? -10.469 -3.445 12.930 1.00 94.75 108 VAL A CA 1
ATOM 856 C C . VAL A 1 108 ? -11.953 -3.260 13.252 1.00 94.75 108 VAL A C 1
ATOM 858 O O . VAL A 1 108 ? -12.271 -3.134 14.432 1.00 94.75 108 VAL A O 1
ATOM 861 N N . THR A 1 109 ? -12.861 -3.246 12.275 1.00 93.06 109 THR A N 1
ATOM 862 C CA . THR A 1 109 ? -14.297 -2.962 12.487 1.00 93.06 109 THR A CA 1
ATOM 863 C C . THR A 1 109 ? -15.160 -4.216 12.615 1.00 93.06 109 THR A C 1
ATOM 865 O O . THR A 1 109 ? -16.197 -4.176 13.273 1.00 93.06 109 THR A O 1
ATOM 868 N N . LEU A 1 110 ? -14.713 -5.340 12.048 1.00 93.19 110 LEU A N 1
ATOM 869 C CA . LEU A 1 110 ? -15.472 -6.578 11.824 1.00 93.19 110 LEU A CA 1
ATOM 870 C C . LEU A 1 110 ? -16.727 -6.383 10.951 1.00 93.19 110 LEU A C 1
ATOM 872 O O . LEU A 1 110 ? -17.653 -7.195 10.986 1.00 93.19 110 LEU A O 1
ATOM 876 N N . GLU A 1 111 ? -16.761 -5.322 10.142 1.00 91.69 111 GLU A N 1
ATOM 877 C CA . GLU A 1 111 ? -17.868 -5.032 9.231 1.00 91.69 111 GLU A CA 1
ATOM 878 C C . GLU A 1 111 ? -17.797 -5.896 7.968 1.00 91.69 111 GLU A C 1
ATOM 880 O O . GLU A 1 111 ? -16.942 -5.716 7.102 1.00 91.69 111 GLU A O 1
ATOM 885 N N . VAL A 1 112 ? -18.747 -6.821 7.827 1.00 91.69 112 VAL A N 1
ATOM 886 C CA . VAL A 1 112 ? -18.800 -7.771 6.700 1.00 91.69 112 VAL A CA 1
ATOM 887 C C . VAL A 1 112 ? -18.962 -7.072 5.341 1.00 91.69 112 VAL A C 1
ATOM 889 O O . VAL A 1 112 ? -18.526 -7.615 4.327 1.00 91.69 112 VAL A O 1
ATOM 892 N N . SER A 1 113 ? -19.521 -5.858 5.295 1.00 90.69 113 SER A N 1
ATOM 893 C CA . SER A 1 113 ? -19.600 -5.045 4.068 1.00 90.69 113 SER A CA 1
ATOM 894 C C . SER A 1 113 ? -18.224 -4.815 3.432 1.00 90.69 113 SER A C 1
ATOM 896 O O . SER A 1 113 ? -18.084 -4.930 2.214 1.00 90.69 113 SER A O 1
ATOM 898 N N . LYS A 1 114 ? -17.187 -4.608 4.253 1.00 90.88 114 LYS A N 1
ATOM 899 C CA . LYS A 1 114 ? -15.804 -4.380 3.809 1.00 90.88 114 LYS A CA 1
ATOM 900 C C . LYS A 1 114 ? -15.189 -5.596 3.122 1.00 90.88 114 LYS A C 1
ATOM 902 O O . LYS A 1 114 ? -14.370 -5.439 2.222 1.00 90.88 114 LYS A O 1
ATOM 907 N N . LEU A 1 115 ? -15.612 -6.811 3.485 1.00 92.88 115 LEU A N 1
ATOM 908 C CA . LEU A 1 115 ? -15.154 -8.033 2.816 1.00 92.88 115 LEU A CA 1
ATOM 909 C C . LEU A 1 115 ? -15.652 -8.118 1.376 1.00 92.88 115 LEU A C 1
ATOM 911 O O . LEU A 1 115 ? -14.911 -8.572 0.507 1.00 92.88 115 LEU A O 1
ATOM 915 N N . TRP A 1 116 ? -16.887 -7.687 1.113 1.00 89.62 116 TRP A N 1
ATOM 916 C CA . TRP A 1 116 ? -17.423 -7.670 -0.248 1.00 89.62 116 TRP A CA 1
ATOM 917 C C . TRP A 1 116 ? -16.710 -6.628 -1.119 1.00 89.62 116 TRP A C 1
ATOM 919 O O . TRP A 1 116 ? -16.334 -6.922 -2.257 1.00 89.62 116 TRP A O 1
ATOM 929 N N . GLU A 1 117 ? -16.465 -5.437 -0.569 1.00 92.75 117 GLU A N 1
ATOM 930 C CA . GLU A 1 117 ? -15.688 -4.380 -1.229 1.00 92.75 117 GLU A CA 1
ATOM 931 C C . GLU A 1 117 ? -14.258 -4.860 -1.534 1.00 92.75 117 GLU A C 1
ATOM 933 O O . GLU A 1 117 ? -13.795 -4.756 -2.672 1.00 92.75 117 GLU A O 1
ATOM 938 N N . MET A 1 118 ? -13.592 -5.475 -0.548 1.00 95.62 118 MET A N 1
ATOM 939 C CA . MET A 1 118 ? -12.269 -6.085 -0.700 1.00 95.62 118 MET A CA 1
ATOM 940 C C . MET A 1 118 ? -12.276 -7.160 -1.789 1.00 95.62 118 MET A C 1
ATOM 942 O O . MET A 1 118 ? -11.430 -7.132 -2.677 1.00 95.62 118 MET A O 1
ATOM 946 N N . ALA A 1 119 ? -13.218 -8.106 -1.743 1.00 92.88 119 ALA A N 1
ATOM 947 C CA . ALA A 1 119 ? -13.296 -9.198 -2.709 1.00 92.88 119 ALA A CA 1
ATOM 948 C C . ALA A 1 119 ? -13.477 -8.673 -4.138 1.00 92.88 119 ALA A C 1
ATOM 950 O O . ALA A 1 119 ? -12.806 -9.138 -5.058 1.00 92.88 119 ALA A O 1
ATOM 951 N N . THR A 1 120 ? -14.328 -7.661 -4.316 1.00 91.06 120 THR A N 1
ATOM 952 C CA . THR A 1 120 ? -14.543 -7.015 -5.615 1.00 91.06 120 THR A CA 1
ATOM 953 C C . THR A 1 120 ? -13.253 -6.372 -6.123 1.00 91.06 120 THR A C 1
ATOM 955 O O . THR A 1 120 ? -12.859 -6.600 -7.267 1.00 91.06 120 THR A O 1
ATOM 958 N N . ALA A 1 121 ? -12.551 -5.624 -5.270 1.00 94.50 121 ALA A N 1
ATOM 959 C CA . ALA A 1 121 ? -11.288 -4.992 -5.630 1.00 94.50 121 ALA A CA 1
ATOM 960 C C . ALA A 1 121 ? -10.196 -6.027 -5.973 1.00 94.50 121 ALA A C 1
ATOM 962 O O . ALA A 1 121 ? -9.511 -5.870 -6.984 1.00 94.50 121 ALA A O 1
ATOM 963 N N . VAL A 1 122 ? -10.096 -7.134 -5.226 1.00 94.44 122 VAL A N 1
ATOM 964 C CA . VAL A 1 122 ? -9.164 -8.237 -5.527 1.00 94.44 122 VAL A CA 1
ATOM 965 C C . VAL A 1 122 ? -9.465 -8.862 -6.884 1.00 94.44 122 VAL A C 1
ATOM 967 O O . VAL A 1 122 ? -8.544 -9.063 -7.670 1.00 94.44 122 VAL A O 1
ATOM 970 N N . VAL A 1 123 ? -10.734 -9.145 -7.190 1.00 91.06 123 VAL A N 1
ATOM 971 C CA . VAL A 1 123 ? -11.131 -9.736 -8.479 1.00 91.06 123 VAL A CA 1
ATOM 972 C C . VAL A 1 123 ? -10.783 -8.804 -9.638 1.00 91.06 123 VAL A C 1
ATOM 974 O O . VAL A 1 123 ? -10.219 -9.256 -10.635 1.00 91.06 123 VAL A O 1
ATOM 977 N N . ILE A 1 124 ? -11.067 -7.505 -9.503 1.00 90.50 124 ILE A N 1
ATOM 978 C CA . ILE A 1 124 ? -10.726 -6.511 -10.528 1.00 90.50 124 ILE A CA 1
ATOM 979 C C . ILE A 1 124 ? -9.206 -6.442 -10.709 1.00 90.50 124 ILE A C 1
ATOM 981 O O . ILE A 1 124 ? -8.718 -6.503 -11.836 1.00 90.50 124 ILE A O 1
ATOM 985 N N . ALA A 1 125 ? -8.444 -6.352 -9.619 1.00 93.69 125 ALA A N 1
ATOM 986 C CA . ALA A 1 125 ? -6.992 -6.273 -9.701 1.00 93.69 125 ALA A CA 1
ATOM 987 C C . ALA A 1 125 ? -6.381 -7.537 -10.323 1.00 93.69 125 ALA A C 1
ATOM 989 O O . ALA A 1 125 ? -5.529 -7.440 -11.203 1.00 93.69 125 ALA A O 1
ATOM 990 N N . ALA A 1 126 ? -6.852 -8.717 -9.913 1.00 91.12 126 ALA A N 1
ATOM 991 C CA . ALA A 1 126 ? -6.417 -9.996 -10.457 1.00 91.12 126 ALA A CA 1
ATOM 992 C C . ALA A 1 126 ? -6.713 -10.103 -11.958 1.00 91.12 126 ALA A C 1
ATOM 994 O O . ALA A 1 126 ? -5.852 -10.550 -12.710 1.00 91.12 126 ALA A O 1
ATOM 995 N N . TYR A 1 127 ? -7.884 -9.640 -12.412 1.00 89.38 127 TYR A N 1
ATOM 996 C CA . TYR A 1 127 ? -8.223 -9.611 -13.836 1.00 89.38 127 TYR A CA 1
ATOM 997 C C . TYR A 1 127 ? -7.192 -8.829 -14.656 1.00 89.38 127 TYR A C 1
ATOM 999 O O . TYR A 1 127 ? -6.720 -9.320 -15.677 1.00 89.38 127 TYR A O 1
ATOM 1007 N N . PHE A 1 128 ? -6.806 -7.639 -14.193 1.00 90.44 128 PHE A N 1
ATOM 1008 C CA . PHE A 1 128 ? -5.839 -6.814 -14.915 1.00 90.44 128 PHE A CA 1
ATOM 1009 C C . PHE A 1 128 ? -4.384 -7.277 -14.757 1.00 90.44 128 PHE A C 1
ATOM 1011 O O . PHE A 1 128 ? -3.559 -6.946 -15.606 1.00 90.44 128 PHE A O 1
ATOM 1018 N N . LEU A 1 129 ? -4.054 -8.040 -13.709 1.00 91.19 129 LEU A N 1
ATOM 1019 C CA . LEU A 1 129 ? -2.708 -8.593 -13.512 1.00 91.19 129 LEU A CA 1
ATOM 1020 C C . LEU A 1 129 ? -2.431 -9.851 -14.326 1.00 91.19 129 LEU A C 1
ATOM 1022 O O . LEU A 1 129 ? -1.264 -10.198 -14.474 1.00 91.19 129 LEU A O 1
ATOM 1026 N N . VAL A 1 130 ? -3.459 -10.536 -14.833 1.00 87.75 130 VAL A N 1
ATOM 1027 C CA . VAL A 1 130 ? -3.295 -11.739 -15.656 1.00 87.75 130 VAL A CA 1
ATOM 1028 C C . VAL A 1 130 ? -3.377 -11.350 -17.137 1.00 87.75 130 VAL A C 1
ATOM 1030 O O . VAL A 1 130 ? -4.476 -11.147 -17.663 1.00 87.75 130 VAL A O 1
ATOM 1033 N N . PRO A 1 131 ? -2.240 -11.251 -17.853 1.00 79.25 131 PRO A N 1
ATOM 1034 C CA . PRO A 1 131 ? -2.244 -10.850 -19.253 1.00 79.25 131 PRO A CA 1
ATOM 1035 C C . PRO A 1 131 ? -2.975 -11.892 -20.107 1.00 79.25 131 PRO A C 1
ATOM 1037 O O . PRO A 1 131 ? -2.786 -13.094 -19.935 1.00 79.25 131 PRO A O 1
ATOM 1040 N N . GLY A 1 132 ? -3.802 -11.436 -21.050 1.00 77.62 132 GLY A N 1
ATOM 1041 C CA . GLY A 1 132 ? -4.520 -12.320 -21.976 1.00 77.62 132 GLY A CA 1
ATOM 1042 C C . GLY A 1 132 ? -5.783 -12.977 -21.408 1.00 77.62 132 GLY A C 1
ATOM 1043 O O . GLY A 1 132 ? -6.415 -13.774 -22.106 1.00 77.62 132 GLY A O 1
ATOM 1044 N N . LEU A 1 133 ? -6.202 -12.638 -20.183 1.00 78.94 133 LEU A N 1
ATOM 1045 C CA . LEU A 1 133 ? -7.460 -13.135 -19.634 1.00 78.94 133 LEU A CA 1
ATOM 1046 C C . LEU A 1 133 ? -8.639 -12.477 -20.360 1.00 78.94 133 LEU A C 1
ATOM 1048 O O . LEU A 1 133 ? -8.941 -11.300 -20.179 1.00 78.94 133 LEU A O 1
ATOM 1052 N N . SER A 1 134 ? -9.303 -13.234 -21.234 1.00 82.06 134 SER A N 1
ATOM 1053 C CA . SER A 1 134 ? -10.452 -12.701 -21.967 1.00 82.06 134 SER A CA 1
ATOM 1054 C C . SER A 1 134 ? -11.611 -12.391 -21.015 1.00 82.06 134 SER A C 1
ATOM 1056 O O . SER A 1 134 ? -11.879 -13.142 -20.073 1.00 82.06 134 SER A O 1
ATOM 1058 N N . PHE A 1 135 ? -12.372 -11.335 -21.312 1.00 79.00 135 PHE A N 1
ATOM 1059 C CA . PHE A 1 135 ? -13.595 -11.003 -20.572 1.00 79.00 135 PHE A CA 1
ATOM 1060 C C . PHE A 1 135 ? -14.572 -12.191 -20.487 1.00 79.00 135 PHE A C 1
ATOM 1062 O O . PHE A 1 135 ? -15.259 -12.358 -19.485 1.00 79.00 135 PHE A O 1
ATOM 1069 N N . ARG A 1 136 ? -14.588 -13.069 -21.503 1.00 80.25 136 ARG A N 1
ATOM 1070 C CA . ARG A 1 136 ? -15.390 -14.305 -21.507 1.00 80.25 136 ARG A CA 1
ATOM 1071 C C . ARG A 1 136 ? -14.999 -15.259 -20.379 1.00 80.25 136 ARG A C 1
ATOM 1073 O O . ARG A 1 136 ? -15.883 -15.837 -19.757 1.00 80.25 136 ARG A O 1
ATOM 1080 N N . VAL A 1 137 ? -13.701 -15.411 -20.109 1.00 82.50 137 VAL A N 1
ATOM 1081 C CA . VAL A 1 137 ? -13.203 -16.252 -19.010 1.00 82.50 137 VAL A CA 1
ATOM 1082 C C . VAL A 1 137 ? -13.600 -15.644 -17.669 1.00 82.50 137 VAL A C 1
ATOM 1084 O O . VAL A 1 137 ? -14.144 -16.356 -16.830 1.00 82.50 137 VAL A O 1
ATOM 1087 N N . LEU A 1 138 ? -13.420 -14.330 -17.490 1.00 79.94 138 LEU A N 1
ATOM 1088 C CA . LEU A 1 138 ? -13.845 -13.642 -16.266 1.00 79.94 138 LEU A CA 1
ATOM 1089 C C . LEU A 1 138 ? -15.354 -13.800 -16.027 1.00 79.94 138 LEU A C 1
ATOM 1091 O O . LEU A 1 138 ? -15.767 -14.218 -14.948 1.00 79.94 138 LEU A O 1
ATOM 1095 N N . ALA A 1 139 ? -16.174 -13.508 -17.040 1.00 81.94 139 ALA A N 1
ATOM 1096 C CA . ALA A 1 139 ? -17.624 -13.651 -16.965 1.00 81.94 139 ALA A CA 1
ATOM 1097 C C . ALA A 1 139 ? -18.034 -15.099 -16.659 1.00 81.94 139 ALA A C 1
ATOM 1099 O O . ALA A 1 139 ? -18.899 -15.321 -15.817 1.00 81.94 139 ALA A O 1
ATOM 1100 N N . GLY A 1 140 ? -17.378 -16.083 -17.284 1.00 84.69 140 GLY A N 1
ATOM 1101 C CA . GLY A 1 140 ? -17.598 -17.502 -17.008 1.00 84.69 140 GLY A CA 1
ATOM 1102 C C . GLY A 1 140 ? -17.309 -17.869 -15.551 1.00 84.69 140 GLY A C 1
ATOM 1103 O O . GLY A 1 140 ? -18.149 -18.481 -14.899 1.00 84.69 140 GLY A O 1
ATOM 1104 N N . VAL A 1 141 ? -16.166 -17.439 -15.010 1.00 84.38 141 VAL A N 1
ATOM 1105 C CA . VAL A 1 141 ? -15.800 -17.669 -13.602 1.00 84.38 141 VAL A CA 1
ATOM 1106 C C . VAL A 1 141 ? -16.812 -17.018 -12.655 1.00 84.38 141 VAL A C 1
ATOM 1108 O O . VAL A 1 141 ? -17.297 -17.673 -11.734 1.00 84.38 141 VAL A O 1
ATOM 1111 N N . LEU A 1 142 ? -17.189 -15.759 -12.902 1.00 85.62 142 LEU A N 1
ATOM 1112 C CA . LEU A 1 142 ? -18.184 -15.050 -12.091 1.00 85.62 142 LEU A CA 1
ATOM 1113 C C . LEU A 1 142 ? -19.554 -15.742 -12.119 1.00 85.62 142 LEU A C 1
ATOM 1115 O O . LEU A 1 142 ? -20.176 -15.897 -11.070 1.00 85.62 142 LEU A O 1
ATOM 1119 N N . LEU A 1 143 ? -20.004 -16.206 -13.289 1.00 87.00 143 LEU A N 1
ATOM 1120 C CA . LEU A 1 143 ? -21.257 -16.952 -13.438 1.00 87.00 143 LEU A CA 1
ATOM 1121 C C . LEU A 1 143 ? -21.221 -18.298 -12.708 1.00 87.00 143 LEU A C 1
ATOM 1123 O O . LEU A 1 143 ? -22.216 -18.671 -12.092 1.00 87.00 143 LEU A O 1
ATOM 1127 N N . ILE A 1 144 ? -20.086 -19.007 -12.728 1.00 87.00 144 ILE A N 1
ATOM 1128 C CA . ILE A 1 144 ? -19.909 -20.256 -11.972 1.00 87.00 144 ILE A CA 1
ATOM 1129 C C . ILE A 1 144 ? -20.036 -19.984 -10.472 1.00 87.00 144 ILE A C 1
ATOM 1131 O O . ILE A 1 144 ? -20.826 -20.646 -9.801 1.00 87.00 144 ILE A O 1
ATOM 1135 N N . PHE A 1 145 ? -19.319 -18.988 -9.941 1.00 87.62 145 PHE A N 1
ATOM 1136 C CA . PHE A 1 145 ? -19.422 -18.625 -8.525 1.00 87.62 145 PHE A CA 1
ATOM 1137 C C . PHE A 1 145 ? -20.841 -18.189 -8.141 1.00 87.62 145 PHE A C 1
ATOM 1139 O O . PHE A 1 145 ? -21.348 -18.606 -7.098 1.00 87.62 145 PHE A O 1
ATOM 1146 N N . TRP A 1 146 ? -21.511 -17.411 -8.995 1.00 86.38 146 TRP A N 1
ATOM 1147 C CA . TRP A 1 146 ? -22.901 -17.007 -8.786 1.00 86.38 146 TRP A CA 1
ATOM 1148 C C . TRP A 1 146 ? -23.849 -18.213 -8.778 1.00 86.38 146 TRP A C 1
ATOM 1150 O O . TRP A 1 146 ? -24.707 -18.325 -7.901 1.00 86.38 146 TRP A O 1
ATOM 1160 N N . GLY A 1 147 ? -23.680 -19.141 -9.721 1.00 86.75 147 GLY A N 1
ATOM 1161 C CA . GLY A 1 147 ? -24.455 -20.377 -9.800 1.00 86.75 147 GLY A CA 1
ATOM 1162 C C . GLY A 1 147 ? -24.273 -21.251 -8.560 1.00 86.75 147 GLY A C 1
ATOM 1163 O O . GLY A 1 147 ? -25.258 -21.663 -7.953 1.00 86.75 147 GLY A O 1
ATOM 1164 N N . ILE A 1 148 ? -23.026 -21.463 -8.123 1.00 89.12 148 ILE A N 1
ATOM 1165 C CA . ILE A 1 148 ? -22.709 -22.199 -6.890 1.00 89.12 148 ILE A CA 1
ATOM 1166 C C . ILE A 1 148 ? -23.372 -21.531 -5.680 1.00 89.12 148 ILE A C 1
ATOM 1168 O O . ILE A 1 148 ? -23.996 -22.210 -4.868 1.00 89.12 148 ILE A O 1
ATOM 1172 N N . TRP A 1 149 ? -23.294 -20.203 -5.568 1.00 88.44 149 TRP A N 1
ATOM 1173 C CA . TRP A 1 149 ? -23.918 -19.464 -4.470 1.00 88.44 149 TRP A CA 1
ATOM 1174 C C . TRP A 1 149 ? -25.445 -19.618 -4.432 1.00 88.44 149 TRP A C 1
ATOM 1176 O O . TRP A 1 149 ? -26.015 -19.807 -3.354 1.00 88.44 149 TRP A O 1
ATOM 1186 N N . LEU A 1 150 ? -26.109 -19.585 -5.594 1.00 86.94 150 LEU A N 1
ATOM 1187 C CA . LEU A 1 150 ? -27.548 -19.841 -5.693 1.00 86.94 150 LEU A CA 1
ATOM 1188 C C . LEU A 1 150 ? -27.894 -21.264 -5.249 1.00 86.94 150 LEU A C 1
ATOM 1190 O O . LEU A 1 150 ? -28.797 -21.432 -4.434 1.00 86.94 150 LEU A O 1
ATOM 1194 N N . LEU A 1 151 ? -27.143 -22.270 -5.710 1.00 87.00 151 LEU A N 1
ATOM 1195 C CA . LEU A 1 151 ? -27.349 -23.662 -5.303 1.00 87.00 151 LEU A CA 1
ATOM 1196 C C . LEU A 1 151 ? -27.193 -23.824 -3.787 1.00 87.00 151 LEU A C 1
ATOM 1198 O O . LEU A 1 151 ? -28.061 -24.399 -3.138 1.00 87.00 151 LEU A O 1
ATOM 1202 N N . ILE A 1 152 ? -26.140 -23.253 -3.199 1.00 87.75 152 ILE A N 1
ATOM 1203 C CA . ILE A 1 152 ? -25.915 -23.283 -1.748 1.00 87.75 152 ILE A CA 1
ATOM 1204 C C . ILE A 1 152 ? -27.116 -22.694 -0.996 1.00 87.75 152 ILE A C 1
ATOM 1206 O O . ILE A 1 152 ? -27.577 -23.296 -0.029 1.00 87.75 152 ILE A O 1
ATOM 1210 N N . LYS A 1 153 ? -27.667 -21.558 -1.445 1.00 83.88 153 LYS A N 1
ATOM 1211 C CA . LYS A 1 153 ? -28.864 -20.954 -0.834 1.00 83.88 153 LYS A CA 1
ATOM 1212 C C . LYS A 1 153 ? -30.117 -21.816 -0.961 1.00 83.88 153 LYS A C 1
ATOM 1214 O O . LYS A 1 153 ? -30.951 -21.792 -0.062 1.00 83.88 153 LYS A O 1
ATOM 1219 N N . THR A 1 154 ? -30.270 -22.538 -2.066 1.00 81.44 154 THR A N 1
ATOM 1220 C CA . THR A 1 154 ? -31.415 -23.429 -2.281 1.00 81.44 154 THR A CA 1
ATOM 1221 C C . THR A 1 154 ? -31.312 -24.700 -1.434 1.00 81.44 154 THR A C 1
ATOM 1223 O O . THR A 1 154 ? -32.328 -25.171 -0.931 1.00 81.44 154 THR A O 1
ATOM 1226 N N . PHE A 1 155 ? -30.104 -25.239 -1.241 1.00 75.56 155 PHE A N 1
ATOM 1227 C CA . PHE A 1 155 ? -29.885 -26.506 -0.534 1.00 75.56 155 PHE A CA 1
ATOM 1228 C C . PHE A 1 155 ? -29.600 -26.369 0.969 1.00 75.56 155 PHE A C 1
ATOM 1230 O O . PHE A 1 155 ? -29.809 -27.334 1.701 1.00 75.56 155 PHE A O 1
ATOM 1237 N N . LEU A 1 156 ? -29.160 -25.205 1.461 1.00 64.38 156 LEU A N 1
ATOM 1238 C CA . LEU A 1 156 ? -29.030 -24.939 2.897 1.00 64.38 156 LEU A CA 1
ATOM 1239 C C . LEU A 1 156 ? -30.273 -24.190 3.400 1.00 64.38 156 LEU A C 1
ATOM 1241 O O . LEU A 1 156 ? -30.347 -22.966 3.256 1.00 64.38 156 LEU A O 1
ATOM 1245 N N . PRO A 1 157 ? -31.255 -24.880 4.013 1.00 56.81 157 PRO A N 1
ATOM 1246 C CA . PRO A 1 157 ? -32.398 -24.209 4.609 1.00 56.81 157 PRO A CA 1
ATOM 1247 C C . PRO A 1 157 ? -31.913 -23.251 5.698 1.00 56.81 157 PRO A C 1
ATOM 1249 O O . PRO A 1 157 ? -31.149 -23.625 6.592 1.00 56.81 157 PRO A O 1
ATOM 1252 N N . SER A 1 158 ? -32.372 -22.000 5.621 1.00 54.91 158 SER A N 1
ATOM 1253 C CA . SER A 1 158 ? -32.204 -21.012 6.683 1.00 54.91 158 SER A CA 1
ATOM 1254 C C . SER A 1 158 ? -32.643 -21.638 8.006 1.00 54.91 158 SER A C 1
ATOM 1256 O O . SER A 1 158 ? -33.805 -22.025 8.163 1.00 54.91 158 SER A O 1
ATOM 1258 N N . LYS A 1 159 ? -31.705 -21.780 8.951 1.00 53.03 159 LYS A N 1
ATOM 1259 C CA . LYS A 1 159 ? -31.998 -22.207 10.320 1.00 53.03 159 LYS A CA 1
ATOM 1260 C C . LYS A 1 159 ? -32.887 -21.123 10.933 1.00 53.03 159 LYS A C 1
ATOM 1262 O O . LYS A 1 159 ? -32.406 -20.102 11.416 1.00 53.03 159 LYS A O 1
ATOM 1267 N N . LYS A 1 160 ? -34.201 -21.318 10.824 1.00 49.84 160 LYS A N 1
ATOM 1268 C CA . LYS A 1 160 ? -35.224 -20.444 11.389 1.00 49.84 160 LYS A CA 1
ATOM 1269 C C . LYS A 1 160 ? -34.948 -20.340 12.892 1.00 49.84 160 LYS A C 1
ATOM 1271 O O . LYS A 1 160 ? -34.970 -21.344 13.600 1.00 49.84 160 LYS A O 1
ATOM 1276 N N . LYS A 1 161 ? -34.600 -19.137 13.349 1.00 49.72 161 LYS A N 1
ATOM 1277 C CA . LYS A 1 161 ? -34.401 -18.808 14.761 1.00 49.72 161 LYS A CA 1
ATOM 1278 C C . LYS A 1 161 ? -35.769 -18.922 15.441 1.00 49.72 161 LYS A C 1
ATOM 1280 O O . LYS A 1 161 ? -36.608 -18.048 15.253 1.00 49.72 161 LYS A O 1
ATOM 1285 N N . ASN A 1 162 ? -36.018 -20.027 16.140 1.00 46.44 162 ASN A N 1
ATOM 1286 C CA . ASN A 1 162 ? -37.169 -20.142 17.028 1.00 46.44 162 ASN A CA 1
ATOM 1287 C C . ASN A 1 162 ? -36.804 -19.470 18.356 1.00 46.44 162 ASN A C 1
ATOM 1289 O O . ASN A 1 162 ? -35.838 -19.892 18.985 1.00 46.44 162 ASN A O 1
ATOM 1293 N N . ASN A 1 163 ? -37.560 -18.406 18.652 1.00 47.88 163 ASN A N 1
ATOM 1294 C CA . ASN A 1 163 ? -37.850 -17.736 19.928 1.00 47.88 163 ASN A CA 1
ATOM 1295 C C . ASN A 1 163 ? -36.875 -17.940 21.090 1.00 47.88 163 ASN A C 1
ATOM 1297 O O . ASN A 1 163 ? -36.887 -19.038 21.685 1.00 47.88 163 ASN A O 1
#

Organism: NCBI:txid2828656